Protein AF-A0A7S0F7R9-F1 (afdb_monomer)

Foldseek 3Di:
DDALVRLVVQLVVLVVLLVVLVVLLVVLVVCVVPVPPCPPNLVVLLVSLVVLLVVLLVVLVVVVVVCVVVVNDDDPVSVVSVVVSVVSVVVSVVSVVCVVVVNDDSVVSNVVSVVSNVVSVVSSVVSVVVSVVNVVVVVPDDPPPDPPPD

Secondary structure (DSSP, 8-state):
---HHHHHHHHHHHHHHHHHHHHHHHHHHHHGGGTTT-TTHHHHHHHHHHHHHHHHHHHHHHHHHHHHHHTPPPPHHHHHHHHHHHHHHHHHHHHHHHHHTT---SHHHHHHHHHHHHHHHHHHHHHHHHHHHHHHHHHTS-S-------

Radius of gyration: 19.96 Å; Cα contacts (8 Å, |Δi|>4): 71; chains: 1; bounding box: 64×25×55 Å

Sequence (150 aa):
MGSPQSYKIWTAINLAVVLYSLVLYIDVVNAEDDRSQRKGALIEYLVYNLTTSLVFLAETSIEIYDLVSTKTPLENDNYVEGALALFFAYDAFELVLNWKNQKLDLDDTEMDALIGLFSYIFMTYESIKSYKKAVAAYEAVPDSAPTVDV

Solvent-accessible surface area (backbone atoms only — not comparable to full-atom values): 8346 Å² total; per-residue (Å²): 128,77,53,73,66,52,37,52,51,51,30,52,50,30,48,53,47,30,54,49,32,50,52,48,41,55,46,54,67,59,39,70,84,46,78,87,76,55,84,56,55,63,56,54,50,52,54,47,46,43,50,49,26,52,52,46,36,50,53,48,50,52,51,53,48,48,33,60,74,69,69,47,83,84,53,74,65,57,55,52,50,52,51,51,28,53,48,35,47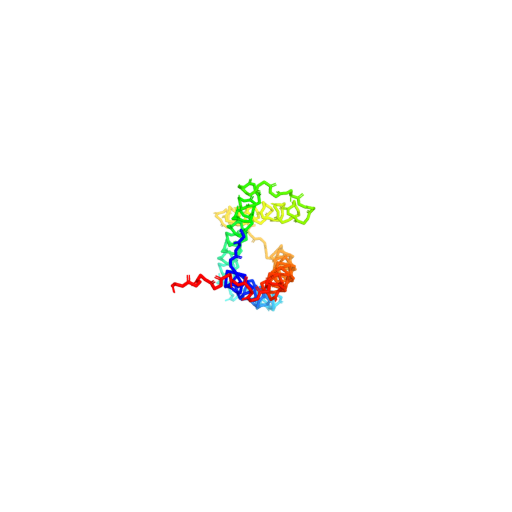,49,49,38,50,50,52,53,52,30,52,77,68,73,64,72,64,67,81,64,50,56,59,52,34,50,52,53,30,54,51,30,50,50,51,29,51,52,32,51,53,51,39,53,53,50,50,54,58,60,71,67,56,73,88,75,67,81,79,77,84,127

Mean predicted aligned error: 8.88 Å

Nearest PDB structures (foldseek):
  2b5u-assembly2_C  TM=4.743E-01  e=9.793E-01  Escherichia coli
  1jch-assemb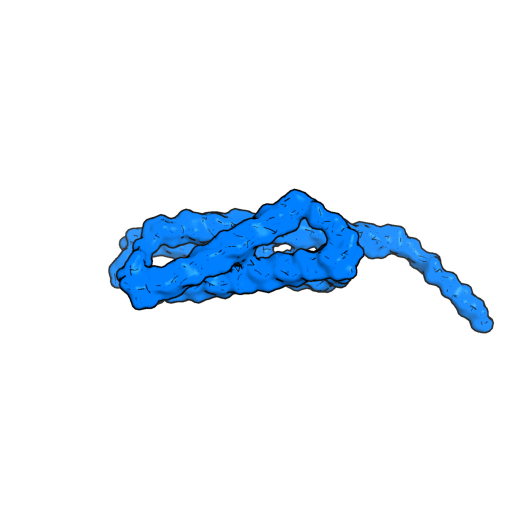ly1_A  TM=4.965E-01  e=1.608E+00  Escherichia coli str. K-12 substr. W3110
  6ewy-assembly1_A  TM=2.780E-01  e=1.795E+00  Mycobacterium tuberculosis H37Rv
  4ovv-assembly1_B  TM=3.229E-01  e=4.841E+00  Homo sapiens
  6nct-assembly1_B  TM=2.948E-01  e=4.581E+00  Homo sapiens

Organism: NCBI:txid697910

Structure (mmCIF, N/CA/C/O backbone):
data_AF-A0A7S0F7R9-F1
#
_entry.id   AF-A0A7S0F7R9-F1
#
loop_
_atom_site.group_PDB
_atom_site.id
_atom_site.type_symbol
_atom_site.label_atom_id
_atom_site.label_alt_id
_atom_site.label_comp_id
_atom_site.label_asym_id
_atom_site.label_entity_id
_atom_site.label_seq_id
_atom_site.pdbx_PDB_ins_code
_atom_site.Cartn_x
_atom_site.Cartn_y
_atom_site.Cartn_z
_atom_site.occupancy
_atom_site.B_iso_or_equiv
_atom_site.auth_seq_id
_atom_site.auth_comp_id
_atom_site.auth_asym_id
_atom_site.auth_atom_id
_atom_site.pdbx_PDB_model_num
ATOM 1 N N . MET A 1 1 ? 12.138 3.377 -15.274 1.00 51.69 1 MET A N 1
ATOM 2 C CA . MET A 1 1 ? 12.774 2.119 -14.800 1.00 51.69 1 MET A CA 1
ATOM 3 C C . MET A 1 1 ? 13.544 2.434 -13.534 1.00 51.69 1 MET A C 1
ATOM 5 O O . MET A 1 1 ? 14.614 3.035 -13.607 1.00 51.69 1 MET A O 1
ATOM 9 N N . GLY A 1 2 ? 12.978 2.071 -12.382 1.00 59.16 2 GLY A N 1
ATOM 10 C CA . GLY A 1 2 ? 13.665 2.201 -11.102 1.00 59.16 2 GLY A CA 1
ATOM 11 C C . GLY A 1 2 ? 14.968 1.404 -11.104 1.00 59.16 2 GLY A C 1
ATOM 12 O O . GLY A 1 2 ? 15.065 0.337 -11.710 1.00 59.16 2 GLY A O 1
ATOM 13 N N . SER A 1 3 ? 15.993 1.931 -10.442 1.00 69.06 3 SER A N 1
ATOM 14 C CA . SER A 1 3 ? 17.219 1.169 -10.211 1.00 69.06 3 SER A CA 1
ATOM 15 C C . SER A 1 3 ? 16.915 -0.063 -9.338 1.00 69.06 3 SER A C 1
ATOM 17 O O . SER A 1 3 ? 15.960 -0.028 -8.556 1.00 69.06 3 SER A O 1
ATOM 19 N N . PRO A 1 4 ? 17.738 -1.128 -9.363 1.00 71.88 4 PRO A N 1
ATOM 20 C CA . PRO A 1 4 ? 17.627 -2.234 -8.405 1.00 71.88 4 PRO A CA 1
ATOM 21 C C . PRO A 1 4 ? 17.553 -1.765 -6.942 1.00 71.88 4 PRO A C 1
ATOM 23 O O . PRO A 1 4 ? 16.915 -2.406 -6.110 1.00 71.88 4 PRO A O 1
ATOM 26 N N . GLN A 1 5 ? 18.170 -0.620 -6.634 1.00 75.62 5 GLN A N 1
ATOM 27 C CA . GLN A 1 5 ? 18.107 0.015 -5.322 1.00 75.62 5 GLN A CA 1
ATOM 28 C C . GLN A 1 5 ? 16.705 0.548 -4.991 1.00 75.62 5 GLN A C 1
ATOM 30 O O . GLN A 1 5 ? 16.244 0.383 -3.865 1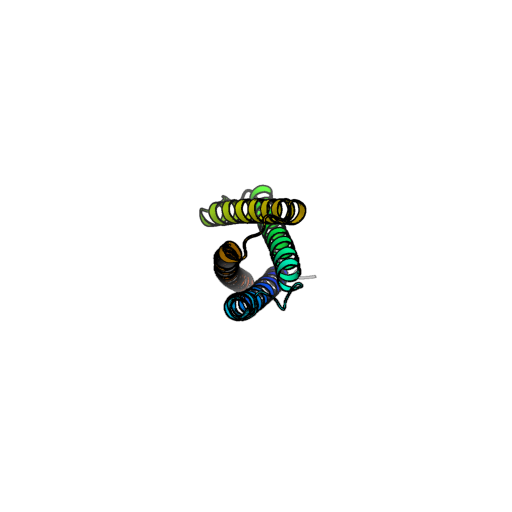.00 75.62 5 GLN A O 1
ATOM 35 N N . SER A 1 6 ? 16.007 1.137 -5.964 1.00 78.12 6 SER A N 1
ATOM 36 C CA . SER A 1 6 ? 14.640 1.643 -5.804 1.00 78.12 6 SER A CA 1
ATOM 37 C C . SER A 1 6 ? 13.664 0.513 -5.453 1.00 78.12 6 SER A C 1
ATOM 39 O O . SER A 1 6 ? 12.895 0.648 -4.508 1.00 78.12 6 SER A O 1
ATOM 41 N N . TYR A 1 7 ? 13.756 -0.638 -6.128 1.00 78.81 7 TYR A N 1
ATOM 42 C CA . TYR A 1 7 ? 12.892 -1.793 -5.840 1.00 78.81 7 TYR A CA 1
ATOM 43 C C . TYR A 1 7 ? 13.142 -2.409 -4.456 1.00 78.81 7 TYR A C 1
ATOM 45 O O . TYR A 1 7 ? 12.200 -2.857 -3.805 1.00 78.81 7 TYR A O 1
ATOM 53 N N . LYS A 1 8 ? 14.393 -2.415 -3.970 1.00 79.62 8 LYS A N 1
ATOM 54 C CA . LYS A 1 8 ? 14.709 -2.871 -2.602 1.00 79.62 8 LYS A CA 1
ATOM 55 C C . LYS A 1 8 ? 14.047 -1.995 -1.545 1.00 79.62 8 LYS A C 1
ATOM 57 O O . LYS A 1 8 ? 13.539 -2.523 -0.561 1.00 79.62 8 LYS A O 1
ATOM 62 N N . ILE A 1 9 ? 14.066 -0.678 -1.752 1.00 86.25 9 ILE A N 1
ATOM 63 C CA . ILE A 1 9 ? 13.437 0.281 -0.839 1.00 86.25 9 ILE A CA 1
ATOM 64 C C . ILE A 1 9 ? 11.927 0.037 -0.799 1.00 86.25 9 ILE A C 1
ATOM 66 O O . ILE A 1 9 ? 11.391 -0.155 0.286 1.00 86.25 9 ILE A O 1
ATOM 70 N N . TRP A 1 10 ? 11.265 -0.056 -1.956 1.00 81.62 10 TRP A N 1
ATOM 71 C CA . TRP A 1 10 ? 9.824 -0.329 -2.019 1.00 81.62 10 TRP A CA 1
ATOM 72 C C . TRP A 1 10 ? 9.446 -1.692 -1.438 1.00 81.62 10 TRP A C 1
ATOM 74 O O . TRP A 1 10 ? 8.516 -1.781 -0.647 1.00 81.62 10 TRP A O 1
ATOM 84 N N . THR A 1 11 ? 10.240 -2.735 -1.692 1.00 83.44 11 THR A N 1
ATOM 85 C CA . THR A 1 11 ? 10.042 -4.049 -1.054 1.00 83.44 11 THR A CA 1
ATOM 86 C C . THR A 1 11 ? 10.118 -3.954 0.473 1.00 83.44 11 THR A C 1
ATOM 88 O O . THR A 1 11 ? 9.310 -4.561 1.171 1.00 83.44 11 THR A O 1
ATOM 91 N N . ALA A 1 12 ? 11.080 -3.194 1.008 1.00 87.06 12 ALA A N 1
ATOM 92 C CA . ALA A 1 12 ? 11.222 -3.006 2.449 1.00 87.06 12 ALA A CA 1
ATOM 93 C C . ALA A 1 12 ? 10.060 -2.197 3.046 1.00 87.06 12 ALA A C 1
ATOM 95 O O . ALA A 1 12 ? 9.580 -2.544 4.123 1.00 87.06 12 ALA A O 1
ATOM 96 N N . ILE A 1 13 ? 9.592 -1.159 2.342 1.00 86.75 13 ILE A N 1
ATOM 97 C CA . ILE A 1 13 ? 8.413 -0.373 2.729 1.00 86.75 13 ILE A CA 1
ATOM 98 C C . ILE A 1 13 ? 7.178 -1.277 2.758 1.00 86.75 13 ILE A C 1
ATOM 100 O O . ILE A 1 13 ? 6.529 -1.369 3.794 1.00 86.75 13 ILE A O 1
ATOM 104 N N . ASN A 1 14 ? 6.906 -2.009 1.677 1.00 83.00 14 ASN A N 1
ATOM 105 C CA . ASN A 1 14 ? 5.741 -2.887 1.570 1.00 83.00 14 ASN A CA 1
ATOM 106 C C . ASN A 1 14 ? 5.754 -3.982 2.643 1.00 83.00 14 ASN A C 1
ATOM 108 O O . ASN A 1 14 ? 4.741 -4.199 3.304 1.00 83.00 14 ASN A O 1
ATOM 112 N N . LEU A 1 15 ? 6.916 -4.581 2.930 1.00 86.50 15 LEU A N 1
ATOM 113 C CA . LEU A 1 15 ? 7.057 -5.545 4.023 1.00 86.50 15 LEU A CA 1
ATOM 114 C C . LEU A 1 15 ? 6.793 -4.916 5.401 1.00 86.50 15 LEU A C 1
ATOM 116 O O . LEU A 1 15 ? 6.129 -5.529 6.236 1.00 86.50 15 LEU A O 1
ATOM 120 N N . ALA A 1 16 ? 7.305 -3.708 5.650 1.00 87.25 16 ALA A N 1
ATOM 121 C CA . ALA A 1 16 ? 7.048 -2.993 6.896 1.00 87.25 16 ALA A CA 1
ATOM 122 C C . ALA A 1 16 ? 5.554 -2.692 7.065 1.00 87.25 16 ALA A C 1
ATOM 124 O O . ALA A 1 16 ? 5.022 -2.866 8.162 1.00 87.25 16 ALA A O 1
ATOM 125 N N . VAL A 1 17 ? 4.869 -2.312 5.980 1.00 84.62 17 VAL A N 1
ATOM 126 C CA . VAL A 1 17 ? 3.425 -2.095 6.021 1.00 84.62 17 VAL A CA 1
ATOM 127 C C . VAL A 1 17 ? 2.683 -3.405 6.273 1.00 84.62 17 VAL A C 1
ATOM 129 O O . VAL A 1 17 ? 1.892 -3.420 7.201 1.00 84.62 17 VAL A O 1
ATOM 132 N N . VAL A 1 18 ? 2.990 -4.515 5.581 1.00 84.75 18 VAL A N 1
ATOM 133 C CA . VAL A 1 18 ? 2.389 -5.843 5.864 1.00 84.75 18 VAL A CA 1
ATOM 134 C C . VAL A 1 18 ? 2.498 -6.208 7.345 1.00 84.75 18 VAL A C 1
ATOM 136 O O . VAL A 1 18 ? 1.515 -6.627 7.955 1.00 84.75 18 VAL A O 1
ATOM 139 N N . LEU A 1 19 ? 3.691 -6.062 7.930 1.00 87.81 19 LEU A N 1
ATOM 140 C CA . LEU A 1 19 ? 3.916 -6.383 9.340 1.00 87.81 19 LEU A CA 1
ATOM 141 C C . LEU A 1 19 ? 3.063 -5.504 10.256 1.00 87.81 19 LEU A C 1
ATOM 143 O O . LEU A 1 19 ? 2.500 -6.002 11.228 1.00 87.81 19 LEU A O 1
ATOM 147 N N . TYR A 1 20 ? 2.942 -4.218 9.936 1.00 84.06 20 TYR A N 1
ATOM 148 C CA . TYR A 1 20 ? 2.116 -3.303 10.711 1.00 84.06 20 TYR A CA 1
ATOM 149 C C . TYR A 1 20 ? 0.612 -3.579 10.532 1.00 84.06 20 TYR A C 1
ATOM 151 O O . TYR A 1 20 ? -0.112 -3.600 11.526 1.00 84.06 20 TYR A O 1
ATOM 159 N N . SER A 1 21 ? 0.160 -3.917 9.318 1.00 82.12 21 SER A N 1
ATOM 160 C CA . SER A 1 21 ? -1.203 -4.390 9.031 1.00 82.12 21 SER A CA 1
ATOM 161 C C . SER A 1 21 ? -1.558 -5.616 9.867 1.00 82.12 21 SER A C 1
ATOM 163 O O . SER A 1 21 ? -2.644 -5.693 10.428 1.00 82.12 21 SER A O 1
ATOM 165 N N . LEU A 1 22 ? -0.632 -6.574 9.981 1.00 83.25 22 LEU A N 1
ATOM 166 C CA . LEU A 1 22 ? -0.833 -7.783 10.775 1.00 83.25 22 LEU A CA 1
ATOM 167 C C . LEU A 1 22 ? -0.949 -7.468 12.270 1.00 83.25 22 LEU A C 1
ATOM 169 O O . LEU A 1 22 ? -1.811 -8.031 12.940 1.00 83.25 22 LEU A O 1
ATOM 173 N N . VAL A 1 23 ? -0.100 -6.574 12.791 1.00 84.69 23 VAL A N 1
ATOM 174 C CA . VAL A 1 23 ? -0.184 -6.123 14.189 1.00 84.69 23 VAL A CA 1
ATOM 175 C C . VAL A 1 23 ? -1.539 -5.481 14.461 1.00 84.69 23 VAL A C 1
ATOM 177 O O . VAL A 1 23 ? -2.169 -5.837 15.449 1.00 84.69 23 VAL A O 1
ATOM 180 N N . LEU A 1 24 ? -2.009 -4.596 13.581 1.00 78.31 24 LEU A N 1
ATOM 181 C CA . LEU A 1 24 ? -3.308 -3.942 13.740 1.00 78.31 24 LEU A CA 1
ATOM 182 C C . LEU A 1 24 ? -4.475 -4.907 13.602 1.00 78.31 24 LEU A C 1
ATOM 184 O O . LEU A 1 24 ? -5.392 -4.835 14.402 1.00 78.31 24 LEU A O 1
ATOM 188 N N . TYR A 1 25 ? -4.433 -5.841 12.655 1.00 80.25 25 TYR A N 1
ATOM 189 C CA . TYR A 1 25 ? -5.459 -6.876 12.546 1.00 80.25 25 TYR A CA 1
ATOM 190 C C . TYR A 1 25 ? -5.561 -7.700 13.838 1.00 80.25 25 TYR A C 1
ATOM 192 O O . TYR A 1 25 ? -6.648 -7.877 14.379 1.00 80.25 25 TYR A O 1
ATOM 200 N N . ILE A 1 26 ? -4.421 -8.151 14.379 1.00 81.50 26 ILE A N 1
ATOM 201 C CA . ILE A 1 26 ? -4.374 -8.847 15.674 1.00 81.50 26 ILE A CA 1
ATOM 202 C C . ILE A 1 26 ? -4.912 -7.942 16.787 1.00 81.50 26 ILE A C 1
ATOM 204 O O . ILE A 1 26 ? -5.617 -8.421 17.671 1.00 81.50 26 ILE A O 1
ATOM 208 N N . ASP A 1 27 ? -4.572 -6.654 16.771 1.00 76.38 27 ASP A N 1
ATOM 209 C CA . ASP A 1 27 ? -5.019 -5.699 17.781 1.00 76.38 27 ASP A CA 1
ATOM 210 C C . ASP A 1 27 ? -6.535 -5.478 17.73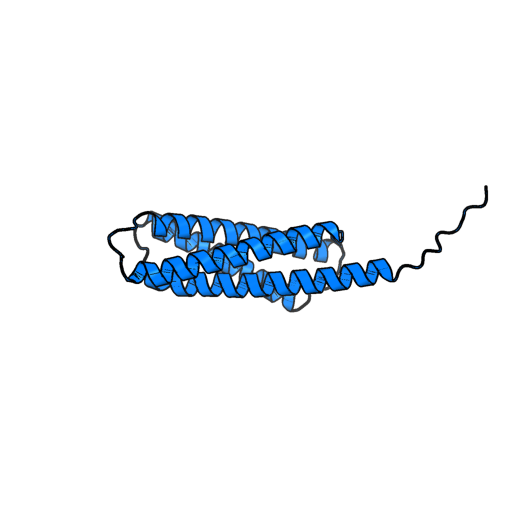9 1.00 76.38 27 ASP A C 1
ATOM 212 O O . ASP A 1 27 ? -7.169 -5.543 18.785 1.00 76.38 27 ASP A O 1
ATOM 216 N N . VAL A 1 28 ? -7.124 -5.299 16.552 1.00 73.00 28 VAL A N 1
ATOM 217 C CA . VAL A 1 28 ? -8.571 -5.113 16.354 1.00 73.00 28 VAL A CA 1
ATOM 218 C C . VAL A 1 28 ? -9.337 -6.368 16.777 1.00 73.00 28 VAL A C 1
ATOM 220 O O . VAL A 1 28 ? -10.237 -6.259 17.605 1.00 73.00 28 VAL A O 1
ATOM 223 N N . VAL A 1 29 ? -8.915 -7.555 16.324 1.00 73.94 29 VAL A N 1
ATOM 224 C CA . VAL A 1 29 ? -9.549 -8.835 16.699 1.00 73.94 29 VAL A CA 1
ATOM 225 C C . VAL A 1 29 ? -9.497 -9.068 18.213 1.00 73.94 29 VAL A C 1
ATOM 227 O O . VAL A 1 29 ? -10.447 -9.565 18.806 1.00 73.94 29 VAL A O 1
ATOM 230 N N . ASN A 1 30 ? -8.398 -8.697 18.879 1.00 73.31 30 ASN A N 1
ATOM 231 C CA . ASN A 1 30 ? -8.303 -8.814 20.339 1.00 73.31 30 ASN A CA 1
ATOM 232 C C . ASN A 1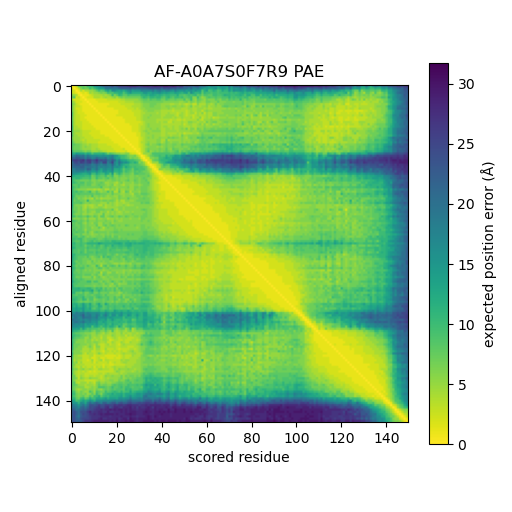 30 ? -8.993 -7.657 21.087 1.00 73.31 30 ASN A C 1
ATOM 234 O O . ASN A 1 30 ? -9.265 -7.781 22.281 1.00 73.31 30 ASN A O 1
ATOM 238 N N . ALA A 1 31 ? -9.259 -6.524 20.430 1.00 64.38 31 ALA A N 1
ATOM 239 C CA . ALA A 1 31 ? -9.936 -5.374 21.026 1.00 64.38 31 ALA A CA 1
ATOM 240 C C . ALA A 1 31 ? -11.453 -5.581 21.167 1.00 64.38 31 ALA A C 1
ATOM 242 O O . ALA A 1 31 ? -12.077 -4.870 21.962 1.00 64.38 31 ALA A O 1
ATOM 243 N N . GLU A 1 32 ? -12.040 -6.564 20.471 1.00 58.88 32 GLU A N 1
ATOM 244 C CA . GLU A 1 32 ? -13.440 -6.961 20.661 1.00 58.88 32 GLU A CA 1
ATOM 245 C C . GLU A 1 32 ? -13.778 -7.302 22.121 1.00 58.88 32 GLU A C 1
ATOM 247 O O . GLU A 1 32 ? -14.889 -7.004 22.567 1.00 58.88 32 GLU A O 1
ATOM 252 N N . ASP A 1 33 ? -12.825 -7.843 22.886 1.00 58.00 33 ASP A N 1
ATOM 253 C CA . ASP A 1 33 ? -13.029 -8.232 24.288 1.00 58.00 33 ASP A CA 1
ATOM 254 C C . ASP A 1 33 ? -13.008 -7.039 25.268 1.00 58.00 33 ASP A C 1
ATOM 256 O O . ASP A 1 33 ? -13.486 -7.161 26.397 1.00 58.00 33 ASP A O 1
ATOM 260 N N . ASP A 1 34 ? -12.502 -5.863 24.865 1.00 55.84 34 ASP A N 1
ATOM 261 C CA . ASP A 1 34 ? -12.255 -4.737 25.784 1.00 55.84 34 ASP A CA 1
ATOM 262 C C . ASP A 1 34 ? -12.687 -3.364 25.221 1.00 55.84 34 ASP A C 1
ATOM 264 O O . ASP A 1 34 ? -12.070 -2.317 25.463 1.00 55.84 34 ASP A O 1
ATOM 268 N N . ARG A 1 35 ? -13.819 -3.359 24.494 1.00 53.88 35 ARG A N 1
ATOM 269 C CA . ARG A 1 35 ? -14.413 -2.211 23.765 1.00 53.88 35 ARG A CA 1
ATOM 270 C C . ARG A 1 35 ? -14.591 -0.919 24.590 1.00 53.88 35 ARG A C 1
ATOM 272 O O . ARG A 1 35 ? -14.757 0.155 24.017 1.00 53.88 35 ARG A O 1
ATOM 279 N N . SER A 1 36 ? -14.537 -0.969 25.927 1.00 55.25 36 SER A N 1
ATOM 280 C CA . SER A 1 36 ? -14.669 0.220 26.794 1.00 55.25 36 SER A CA 1
ATOM 281 C C . SER A 1 36 ? -13.336 0.857 27.220 1.00 55.25 36 SER A C 1
ATOM 283 O O . SER A 1 36 ? -13.325 2.007 27.673 1.00 55.25 36 SER A O 1
ATOM 285 N N . GLN A 1 37 ? -12.210 0.151 27.060 1.00 57.22 37 GLN A N 1
ATOM 286 C CA . GLN A 1 37 ? -10.935 0.527 27.681 1.00 57.22 37 GLN A CA 1
ATOM 287 C C . GLN A 1 37 ? -9.927 1.178 26.722 1.00 57.22 37 GLN A C 1
ATOM 289 O O . GLN A 1 37 ? -9.037 1.902 27.174 1.00 57.22 37 GLN A O 1
ATOM 294 N N . ARG A 1 38 ? -10.076 1.020 25.398 1.00 63.38 38 ARG A N 1
ATOM 295 C CA . ARG A 1 38 ? -9.098 1.515 24.408 1.00 63.38 38 ARG A CA 1
ATOM 296 C C . ARG A 1 38 ? -9.638 2.595 23.475 1.00 63.38 38 ARG A C 1
ATOM 298 O O . ARG A 1 38 ? -9.757 2.425 22.268 1.00 63.38 38 ARG A O 1
ATOM 305 N N . LYS A 1 39 ? -9.834 3.793 24.028 1.00 61.38 39 LYS A N 1
ATOM 306 C CA . LYS A 1 39 ? -10.178 5.003 23.250 1.00 61.38 39 LYS A CA 1
ATOM 307 C C . LYS A 1 39 ? -9.136 5.383 22.179 1.00 61.38 39 LYS A C 1
ATOM 309 O O . LYS A 1 39 ? -9.455 6.166 21.292 1.00 61.38 39 LYS A O 1
ATOM 314 N N . GLY A 1 40 ? -7.906 4.866 22.275 1.00 69.62 40 GLY A N 1
ATOM 315 C CA . GLY A 1 40 ? -6.822 5.124 21.319 1.00 69.62 40 GLY A CA 1
ATOM 316 C C . GLY A 1 40 ? -6.864 4.267 20.049 1.00 69.62 40 GLY A C 1
ATOM 317 O O . GLY A 1 40 ? -6.417 4.744 19.012 1.00 69.62 40 GLY A O 1
ATOM 318 N N . ALA A 1 41 ? -7.462 3.070 20.099 1.00 71.00 41 ALA A N 1
ATOM 319 C CA . ALA A 1 41 ? -7.433 2.107 18.991 1.00 71.00 41 ALA A CA 1
ATOM 320 C C . ALA A 1 41 ? -8.047 2.676 17.702 1.00 71.00 41 ALA A C 1
ATOM 322 O O . ALA A 1 41 ? -7.497 2.513 16.619 1.00 71.00 41 ALA A O 1
ATOM 323 N N . LEU A 1 42 ? -9.132 3.448 17.828 1.00 71.12 42 LEU A N 1
ATOM 324 C CA . LEU A 1 42 ? -9.772 4.109 16.689 1.00 71.12 42 LEU A CA 1
ATOM 325 C C . LEU A 1 42 ? -8.852 5.132 16.007 1.00 71.12 42 LEU A C 1
ATOM 327 O O . LEU A 1 42 ? -8.824 5.230 14.786 1.00 71.12 42 LEU A O 1
ATOM 331 N N . ILE A 1 43 ? -8.105 5.911 16.796 1.00 75.06 43 ILE A N 1
ATOM 332 C CA . ILE A 1 43 ? -7.181 6.925 16.270 1.00 75.06 43 ILE A CA 1
ATOM 333 C C . ILE A 1 43 ? -5.979 6.242 15.617 1.00 75.06 43 ILE A C 1
ATOM 335 O O . ILE A 1 43 ? -5.552 6.669 14.549 1.00 75.06 43 ILE A O 1
ATOM 339 N N . GLU A 1 44 ? -5.449 5.187 16.235 1.00 75.19 44 GLU A N 1
ATOM 340 C CA . GLU A 1 44 ? -4.356 4.389 15.674 1.00 75.19 44 GLU A CA 1
ATOM 341 C C . GLU A 1 44 ? -4.760 3.768 14.336 1.00 75.19 44 GLU A C 1
ATOM 343 O O . GLU A 1 44 ? -4.026 3.896 13.356 1.00 75.19 44 GLU A O 1
ATOM 348 N N . TYR A 1 45 ? -5.969 3.211 14.265 1.00 75.44 45 TYR A N 1
ATOM 349 C CA . TYR A 1 45 ? -6.545 2.689 13.035 1.00 75.44 45 TYR A CA 1
ATOM 350 C C . TYR A 1 45 ? -6.738 3.773 11.962 1.00 75.44 45 TYR A C 1
ATOM 352 O O . TYR A 1 45 ? -6.294 3.594 10.831 1.00 75.44 45 TYR A O 1
ATOM 360 N N . LEU A 1 46 ? -7.309 4.934 12.310 1.00 76.25 46 LEU A N 1
ATOM 361 C CA . LEU A 1 46 ? -7.454 6.076 11.392 1.00 76.25 46 LEU A CA 1
ATOM 362 C C . LEU A 1 46 ? -6.106 6.539 10.827 1.00 76.25 46 LEU A C 1
ATOM 364 O O . LEU A 1 46 ? -5.978 6.774 9.626 1.00 76.25 46 LEU A O 1
ATOM 368 N N . VAL A 1 47 ? -5.102 6.688 11.695 1.00 81.75 47 VAL A N 1
ATOM 369 C CA . VAL A 1 47 ? -3.753 7.114 11.300 1.00 81.75 47 VAL A CA 1
ATOM 370 C C . VAL A 1 47 ? -3.115 6.074 10.392 1.00 81.75 47 VAL A C 1
ATOM 372 O O . VAL A 1 47 ? -2.527 6.446 9.375 1.00 81.75 47 VAL A O 1
ATOM 375 N N . TYR A 1 48 ? -3.242 4.793 10.731 1.00 81.25 48 TYR A N 1
ATOM 376 C CA . TYR A 1 48 ? -2.772 3.709 9.888 1.00 81.25 48 TYR A CA 1
ATOM 377 C C . TYR A 1 48 ? -3.417 3.761 8.507 1.00 81.25 48 TYR A C 1
ATOM 379 O O . TYR A 1 48 ? -2.685 3.909 7.533 1.00 81.25 48 TYR A O 1
ATOM 387 N N . ASN A 1 49 ? -4.750 3.728 8.427 1.00 79.75 49 ASN A N 1
ATOM 388 C CA . ASN A 1 49 ? -5.465 3.619 7.158 1.00 79.75 49 ASN A CA 1
ATOM 389 C C . ASN A 1 49 ? -5.203 4.822 6.247 1.00 79.75 49 ASN A C 1
ATOM 391 O O . ASN A 1 49 ? -4.989 4.676 5.045 1.00 79.75 49 ASN A O 1
ATOM 395 N N . LEU A 1 50 ? -5.129 6.026 6.822 1.00 81.25 50 LEU A N 1
ATOM 396 C CA . LEU A 1 50 ? -4.752 7.221 6.074 1.00 81.25 50 LEU A CA 1
ATOM 397 C C . LEU A 1 50 ? -3.310 7.133 5.557 1.00 81.25 50 LEU A C 1
ATOM 399 O O . LEU A 1 50 ? -3.044 7.447 4.398 1.00 81.25 50 LEU A O 1
ATOM 403 N N . THR A 1 51 ? -2.372 6.717 6.409 1.00 82.25 51 THR A N 1
ATOM 404 C CA . THR A 1 51 ? -0.950 6.646 6.048 1.00 82.25 51 THR A CA 1
ATOM 405 C C . THR A 1 51 ? -0.706 5.600 4.968 1.00 82.25 51 THR A C 1
ATOM 407 O O . THR A 1 51 ? -0.025 5.890 3.986 1.00 82.25 51 THR A O 1
ATOM 410 N N . THR A 1 52 ? -1.271 4.404 5.115 1.00 81.44 52 THR A N 1
ATOM 411 C CA . THR A 1 52 ? -1.136 3.328 4.132 1.00 81.44 52 THR A CA 1
ATOM 412 C C . THR A 1 52 ? -1.767 3.712 2.805 1.00 81.44 52 THR A C 1
ATOM 414 O O . THR A 1 52 ? -1.104 3.626 1.775 1.00 81.44 52 THR A O 1
ATOM 417 N N . SER A 1 53 ? -2.980 4.263 2.818 1.00 82.88 53 SER A N 1
ATOM 418 C CA . SER A 1 53 ? -3.650 4.735 1.601 1.00 82.88 53 SER A CA 1
ATOM 419 C C . SER A 1 53 ? -2.828 5.789 0.858 1.00 82.88 53 SER A C 1
ATOM 421 O O . SER A 1 53 ? -2.705 5.730 -0.364 1.00 82.88 53 SER A O 1
ATOM 423 N N . LEU A 1 54 ? -2.202 6.730 1.577 1.00 83.38 54 LEU A N 1
ATOM 424 C CA . LEU A 1 54 ? -1.315 7.729 0.973 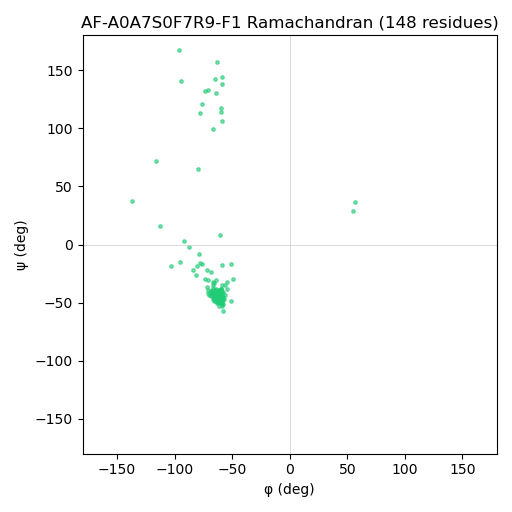1.00 83.38 54 LEU A CA 1
ATOM 425 C C . LEU A 1 54 ? -0.046 7.108 0.381 1.00 83.38 54 LEU A C 1
ATOM 427 O O . LEU A 1 54 ? 0.358 7.497 -0.716 1.00 83.38 54 LEU A O 1
ATOM 431 N N . VAL A 1 55 ? 0.580 6.158 1.083 1.00 85.06 55 VAL A N 1
ATOM 432 C CA . VAL A 1 55 ? 1.758 5.433 0.579 1.00 85.06 55 VAL A CA 1
ATOM 433 C C . VAL A 1 55 ? 1.398 4.658 -0.687 1.00 85.06 55 VAL A C 1
ATOM 435 O O . VAL A 1 55 ? 2.086 4.798 -1.695 1.00 85.06 55 VAL A O 1
ATOM 438 N N . PHE A 1 56 ? 0.292 3.914 -0.659 1.00 84.44 56 PHE A N 1
ATOM 439 C CA . PHE A 1 56 ? -0.186 3.112 -1.781 1.00 84.44 56 PHE A CA 1
ATOM 440 C C . PHE A 1 56 ? -0.522 3.984 -2.997 1.00 84.44 56 PHE A C 1
ATOM 442 O O . PHE A 1 56 ? -0.101 3.697 -4.119 1.00 84.44 56 PHE A O 1
ATOM 449 N N . LEU A 1 57 ? -1.238 5.093 -2.780 1.00 83.00 57 LEU A N 1
ATOM 450 C CA . LEU A 1 57 ? -1.580 6.044 -3.836 1.00 83.00 57 LEU A CA 1
ATOM 451 C C . LEU A 1 57 ? -0.326 6.669 -4.455 1.00 83.00 57 LEU A C 1
ATOM 453 O O . LEU A 1 57 ? -0.259 6.816 -5.675 1.00 83.00 57 LEU A O 1
ATOM 457 N N . ALA A 1 58 ? 0.665 7.032 -3.636 1.00 86.00 58 ALA A N 1
ATOM 458 C CA . ALA A 1 58 ? 1.919 7.600 -4.115 1.00 86.00 58 ALA A CA 1
ATOM 459 C C . ALA A 1 58 ? 2.724 6.590 -4.944 1.00 86.00 58 ALA A C 1
ATOM 461 O O . ALA A 1 58 ? 3.169 6.938 -6.036 1.00 86.00 58 ALA A O 1
ATOM 462 N N . GLU A 1 59 ? 2.875 5.354 -4.461 1.00 82.38 59 GLU A N 1
ATOM 463 C CA . GLU A 1 59 ? 3.576 4.275 -5.169 1.00 82.38 59 GLU A CA 1
ATOM 464 C C . GLU A 1 59 ? 2.924 3.997 -6.528 1.00 82.38 59 GLU A C 1
ATOM 466 O O . GLU A 1 59 ? 3.577 4.130 -7.565 1.00 82.38 59 GLU A O 1
ATOM 471 N N . THR A 1 60 ? 1.609 3.763 -6.533 1.00 84.62 60 THR A N 1
ATOM 472 C CA . THR A 1 60 ? 0.835 3.493 -7.755 1.00 84.62 60 THR A CA 1
ATOM 473 C C . THR A 1 60 ? 0.902 4.667 -8.739 1.00 84.62 60 THR A C 1
ATOM 475 O O . THR A 1 60 ? 1.058 4.481 -9.945 1.00 84.62 60 THR A O 1
ATOM 478 N N . SER A 1 61 ? 0.825 5.909 -8.243 1.00 85.75 61 SER A N 1
ATOM 479 C CA . SER A 1 61 ? 0.911 7.106 -9.094 1.00 85.75 61 SER A CA 1
ATOM 480 C C . SER A 1 61 ? 2.285 7.257 -9.744 1.00 85.75 61 SER A C 1
ATOM 482 O O . SER A 1 61 ? 2.369 7.639 -10.912 1.00 85.75 61 SER A O 1
ATOM 484 N N . ILE A 1 62 ? 3.359 6.968 -9.001 1.00 87.12 62 ILE A N 1
ATOM 485 C CA . ILE A 1 62 ? 4.731 6.999 -9.522 1.00 87.12 62 ILE A CA 1
ATOM 486 C C . ILE A 1 62 ? 4.905 5.923 -10.595 1.00 87.12 62 ILE A C 1
ATOM 488 O O . ILE A 1 62 ? 5.446 6.218 -11.659 1.00 87.12 62 ILE A O 1
ATOM 492 N N . GLU A 1 63 ? 4.414 4.707 -10.355 1.00 84.00 63 GLU A N 1
ATOM 493 C CA . GLU A 1 63 ? 4.503 3.612 -11.321 1.00 84.00 63 GLU A CA 1
ATOM 494 C C . GLU A 1 63 ? 3.748 3.918 -12.621 1.00 84.00 63 GLU A C 1
ATOM 496 O O . GLU A 1 63 ? 4.326 3.835 -13.708 1.00 84.00 63 GLU A O 1
ATOM 501 N N . ILE A 1 64 ? 2.490 4.360 -12.526 1.00 84.25 64 ILE A N 1
ATOM 502 C CA . ILE A 1 64 ? 1.694 4.745 -13.700 1.00 84.25 64 ILE A CA 1
ATOM 503 C C . ILE A 1 64 ? 2.382 5.883 -14.466 1.00 84.25 64 ILE A C 1
ATOM 505 O O . ILE A 1 64 ? 2.456 5.845 -15.697 1.00 84.25 64 ILE A O 1
ATOM 509 N N . TYR A 1 65 ? 2.913 6.888 -13.763 1.00 88.19 65 TYR A N 1
ATOM 510 C CA . TYR A 1 65 ? 3.651 7.983 -14.391 1.00 88.19 65 TYR A CA 1
ATOM 511 C C . TYR A 1 65 ? 4.894 7.485 -15.149 1.00 88.19 65 TYR A C 1
ATOM 513 O O . TYR A 1 65 ? 5.141 7.902 -16.286 1.00 88.19 65 TYR A O 1
ATOM 521 N N . ASP A 1 66 ? 5.660 6.566 -14.563 1.00 83.38 66 ASP A N 1
ATOM 522 C CA . ASP A 1 66 ? 6.832 5.954 -15.191 1.00 83.38 66 ASP A CA 1
ATOM 523 C C . ASP A 1 66 ? 6.453 5.157 -16.453 1.00 83.38 66 ASP A C 1
ATOM 525 O O . ASP A 1 66 ? 7.109 5.282 -17.494 1.00 83.38 66 ASP A O 1
ATOM 529 N N . LEU A 1 67 ? 5.368 4.380 -16.412 1.00 83.38 67 LEU A N 1
ATOM 530 C CA . LEU A 1 67 ? 4.884 3.611 -17.565 1.00 83.38 67 LEU A CA 1
ATOM 531 C C . LEU A 1 67 ? 4.422 4.531 -18.702 1.00 83.38 67 LEU A C 1
ATOM 533 O O . LEU A 1 67 ? 4.843 4.365 -19.851 1.00 83.38 67 LEU A O 1
ATOM 537 N N . VAL A 1 68 ? 3.637 5.562 -18.378 1.00 85.56 68 VAL A N 1
ATOM 538 C CA . VAL A 1 68 ? 3.155 6.553 -19.353 1.00 85.56 68 VAL A CA 1
ATOM 539 C C . VAL A 1 68 ? 4.318 7.336 -19.968 1.00 85.56 68 VAL A C 1
ATOM 541 O O . VAL A 1 68 ? 4.377 7.492 -21.190 1.00 85.56 68 VAL A O 1
ATOM 544 N N . SER A 1 69 ? 5.271 7.801 -19.155 1.00 87.38 69 SER A N 1
ATOM 545 C CA . SER A 1 69 ? 6.418 8.590 -19.631 1.00 87.38 69 SER A CA 1
ATOM 546 C C . SER A 1 69 ? 7.366 7.785 -20.5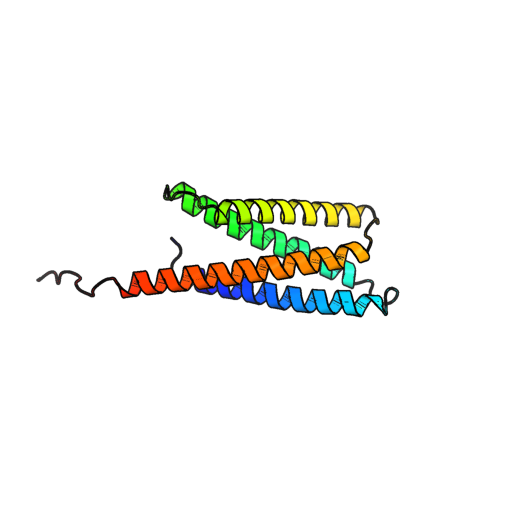24 1.00 87.38 69 SER A C 1
ATOM 548 O O . SER A 1 69 ? 7.924 8.325 -21.482 1.00 87.38 69 SER A O 1
ATOM 550 N N . THR A 1 70 ? 7.496 6.480 -20.274 1.00 85.69 70 THR A N 1
ATOM 551 C CA . THR A 1 70 ? 8.300 5.560 -21.092 1.00 85.69 70 THR A CA 1
ATOM 552 C C . THR A 1 70 ? 7.537 4.958 -22.274 1.00 85.69 70 THR A C 1
ATOM 554 O O . THR A 1 70 ? 8.136 4.240 -23.074 1.00 85.69 70 THR A O 1
ATOM 557 N N . LYS A 1 71 ? 6.242 5.274 -22.432 1.00 87.81 71 LYS A N 1
ATOM 558 C CA . LYS A 1 71 ? 5.332 4.660 -23.419 1.00 87.81 71 LYS A CA 1
ATOM 559 C C . LYS A 1 71 ? 5.276 3.132 -23.311 1.00 87.81 71 LYS A C 1
ATOM 561 O O . LYS A 1 71 ? 5.032 2.447 -24.306 1.00 87.81 71 LYS A O 1
ATOM 566 N N . THR A 1 72 ? 5.508 2.606 -22.113 1.00 82.81 72 THR A N 1
ATOM 567 C CA . THR A 1 72 ? 5.346 1.183 -21.828 1.00 82.81 72 THR A CA 1
ATOM 568 C C . THR A 1 72 ? 3.844 0.881 -21.764 1.00 82.81 72 THR A C 1
ATOM 570 O O . THR A 1 72 ? 3.111 1.649 -21.136 1.00 82.81 72 THR A O 1
ATOM 573 N N . PRO A 1 73 ? 3.345 -0.175 -22.433 1.00 86.31 73 PRO A N 1
ATOM 574 C CA . PRO A 1 73 ? 1.936 -0.548 -22.347 1.00 86.31 73 PRO A CA 1
ATOM 575 C C . PRO A 1 73 ? 1.535 -0.849 -20.901 1.00 86.31 73 PRO A C 1
ATOM 577 O O . PRO A 1 73 ? 2.284 -1.512 -20.189 1.00 86.31 73 PRO A O 1
ATOM 580 N N . LEU A 1 74 ? 0.353 -0.386 -20.491 1.00 85.69 74 LEU A N 1
ATOM 581 C CA . LEU A 1 74 ? -0.241 -0.784 -19.215 1.00 85.69 74 LEU A CA 1
ATOM 582 C C . LEU A 1 74 ? -0.701 -2.243 -19.307 1.00 85.69 74 LEU A C 1
ATOM 584 O O . LEU A 1 74 ? -1.361 -2.629 -20.276 1.00 85.69 74 LEU A O 1
ATOM 588 N N . GLU A 1 75 ? -0.366 -3.036 -18.297 1.00 88.25 75 GLU A N 1
ATOM 589 C CA . GLU A 1 75 ? -0.836 -4.411 -18.145 1.00 88.25 75 GLU A CA 1
ATOM 590 C C . GLU A 1 75 ? -2.064 -4.462 -17.220 1.00 88.25 75 GLU A C 1
ATOM 592 O O . GLU A 1 75 ? -2.394 -3.489 -16.540 1.00 88.25 75 GLU A O 1
ATOM 597 N N . ASN A 1 76 ? -2.763 -5.603 -17.190 1.00 86.19 76 ASN A N 1
ATOM 598 C CA . ASN A 1 76 ? -3.953 -5.794 -16.347 1.00 86.19 76 ASN A CA 1
ATOM 599 C C . ASN A 1 76 ? -3.676 -5.496 -14.866 1.00 86.19 76 ASN A C 1
ATOM 601 O O . ASN A 1 76 ? -4.516 -4.888 -14.203 1.00 86.19 76 ASN A O 1
ATOM 605 N N . ASP A 1 77 ? -2.493 -5.875 -14.384 1.00 81.25 77 ASP A N 1
ATOM 606 C CA . ASP A 1 77 ? -2.074 -5.691 -12.995 1.00 81.25 77 ASP A CA 1
ATOM 607 C C . ASP A 1 77 ? -2.054 -4.195 -12.621 1.00 81.25 77 ASP A C 1
ATOM 609 O O . ASP A 1 77 ? -2.584 -3.818 -11.578 1.00 81.25 77 ASP A O 1
ATOM 613 N N . ASN A 1 78 ? -1.619 -3.314 -13.533 1.00 85.12 78 ASN A N 1
ATOM 614 C CA . ASN A 1 78 ? -1.597 -1.866 -13.291 1.00 85.12 78 ASN A CA 1
ATOM 615 C C . ASN A 1 78 ? -3.005 -1.263 -13.145 1.00 85.12 78 ASN A C 1
ATOM 617 O O . ASN A 1 78 ? -3.205 -0.300 -12.404 1.00 85.12 78 ASN A O 1
ATOM 621 N N . TYR A 1 79 ? -4.002 -1.808 -13.851 1.00 83.88 79 TYR A N 1
ATOM 622 C CA . TYR A 1 79 ? -5.391 -1.363 -13.697 1.00 83.88 79 TYR A CA 1
ATOM 623 C C . TYR A 1 79 ? -5.983 -1.816 -12.360 1.00 83.88 79 TYR A C 1
ATOM 625 O O . TYR A 1 79 ? -6.749 -1.067 -11.752 1.00 83.88 79 TYR A O 1
ATOM 633 N N . VAL A 1 80 ? -5.626 -3.020 -11.901 1.00 85.06 80 VAL A N 1
ATOM 634 C CA . VAL A 1 80 ? -6.040 -3.540 -10.590 1.00 85.06 80 VAL A CA 1
ATOM 635 C C . VAL A 1 80 ? -5.428 -2.699 -9.472 1.00 85.06 80 VAL A C 1
ATOM 637 O O . VAL A 1 80 ? -6.157 -2.247 -8.593 1.00 85.06 80 VAL A O 1
ATOM 640 N N . GLU A 1 81 ? -4.129 -2.412 -9.539 1.00 80.44 81 GLU A N 1
ATOM 641 C CA . GLU A 1 81 ? -3.438 -1.543 -8.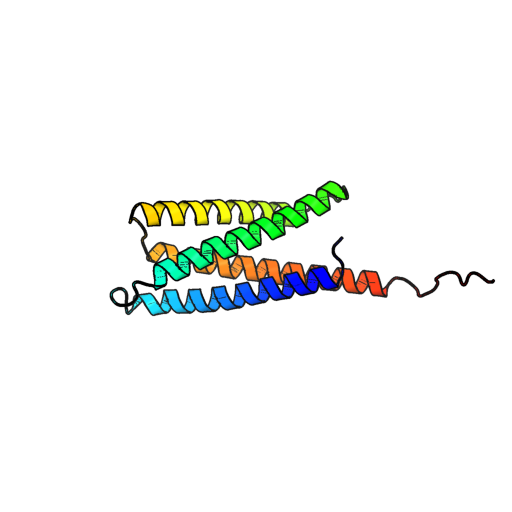578 1.00 80.44 81 GLU A CA 1
ATOM 642 C C . GLU A 1 81 ? -4.029 -0.130 -8.562 1.00 80.44 81 GLU A C 1
ATOM 644 O O . GLU A 1 81 ? -4.344 0.398 -7.497 1.00 80.44 81 GLU A O 1
ATOM 649 N N . GLY A 1 82 ? -4.290 0.457 -9.734 1.00 83.19 82 GLY A N 1
ATOM 650 C CA . GLY A 1 82 ? -4.962 1.753 -9.838 1.00 83.19 82 GLY A CA 1
ATOM 651 C C . GLY A 1 82 ? -6.355 1.766 -9.198 1.00 83.19 82 GLY A C 1
ATOM 652 O O . GLY A 1 82 ? -6.711 2.720 -8.504 1.00 83.19 82 GLY A O 1
ATOM 653 N N . ALA A 1 83 ? -7.142 0.705 -9.393 1.00 86.50 83 ALA A N 1
ATOM 654 C CA . ALA A 1 83 ? -8.461 0.574 -8.779 1.00 86.50 83 ALA A CA 1
ATOM 655 C C . ALA A 1 83 ? -8.373 0.424 -7.251 1.00 86.50 83 ALA A C 1
ATOM 657 O O . ALA A 1 83 ? -9.136 1.076 -6.536 1.00 86.50 83 ALA A O 1
ATOM 658 N N . LEU A 1 84 ? -7.424 -0.373 -6.749 1.00 84.12 84 LEU A N 1
ATOM 659 C CA . LEU A 1 84 ? -7.166 -0.527 -5.314 1.00 84.12 84 LEU A CA 1
ATOM 660 C C . LEU A 1 84 ? -6.701 0.789 -4.676 1.00 84.12 84 LEU A C 1
ATOM 662 O O . LEU A 1 84 ? -7.190 1.155 -3.610 1.00 84.12 84 LEU A O 1
ATOM 666 N N . ALA A 1 85 ? -5.834 1.550 -5.349 1.00 84.38 85 ALA A N 1
ATOM 667 C CA . ALA A 1 85 ? -5.376 2.852 -4.869 1.00 84.38 85 ALA A CA 1
ATOM 668 C C . ALA A 1 85 ? -6.531 3.852 -4.713 1.00 84.38 85 ALA A C 1
ATOM 670 O O . ALA A 1 85 ? -6.602 4.577 -3.720 1.00 84.38 85 ALA A O 1
ATOM 671 N N . LEU A 1 86 ? -7.452 3.884 -5.681 1.00 82.94 86 LEU A N 1
ATOM 672 C CA . LEU A 1 86 ? -8.646 4.728 -5.612 1.00 82.94 86 LEU A CA 1
ATOM 673 C C . LEU A 1 86 ? -9.614 4.266 -4.522 1.00 82.94 86 LEU A C 1
ATOM 675 O O . LEU A 1 86 ? -10.171 5.111 -3.823 1.00 82.94 86 LEU A O 1
ATOM 679 N N . PHE A 1 87 ? -9.798 2.951 -4.372 1.00 86.19 87 PHE A N 1
ATOM 680 C CA . PHE A 1 87 ? -10.608 2.374 -3.303 1.00 86.19 87 PHE A CA 1
ATOM 681 C C . PHE A 1 87 ? -10.074 2.787 -1.928 1.00 86.19 87 PHE A C 1
ATOM 683 O O . PHE A 1 87 ? -10.822 3.359 -1.145 1.00 86.19 87 PHE A O 1
ATOM 690 N N . PHE A 1 88 ? -8.777 2.613 -1.673 1.00 83.12 88 PHE A N 1
ATOM 691 C CA . PHE A 1 88 ? -8.160 3.008 -0.406 1.00 83.12 88 PHE A CA 1
ATOM 692 C C . PHE A 1 88 ? -8.205 4.513 -0.151 1.00 83.12 88 PHE A C 1
ATOM 694 O O . PHE A 1 88 ? -8.494 4.950 0.959 1.00 83.12 88 PHE A O 1
ATOM 701 N N . ALA A 1 89 ? -7.984 5.336 -1.178 1.00 80.19 89 ALA A N 1
ATOM 702 C CA . ALA A 1 89 ? -8.115 6.783 -1.036 1.00 80.19 89 ALA A CA 1
ATOM 703 C C . ALA A 1 89 ? -9.551 7.205 -0.677 1.00 80.19 89 ALA A C 1
ATOM 705 O O . ALA A 1 89 ? -9.741 8.111 0.138 1.00 80.19 89 ALA A O 1
ATOM 706 N N . TYR A 1 90 ? -10.550 6.561 -1.286 1.00 85.62 90 TYR A N 1
ATOM 707 C CA . TYR A 1 90 ? -11.957 6.783 -0.970 1.00 85.62 90 TYR A CA 1
ATOM 708 C C . TYR A 1 90 ? -12.284 6.326 0.458 1.00 85.62 90 TYR A C 1
ATOM 710 O O . TYR A 1 90 ? -12.842 7.110 1.224 1.00 85.62 90 TYR A O 1
ATOM 718 N N . ASP A 1 91 ? -11.873 5.114 0.827 1.00 81.75 91 ASP A N 1
ATOM 719 C CA . ASP A 1 91 ? -12.118 4.523 2.142 1.00 81.75 91 ASP A CA 1
ATOM 720 C C . ASP A 1 91 ? -11.498 5.361 3.270 1.00 81.75 91 ASP A C 1
ATOM 722 O O . ASP A 1 91 ? -12.192 5.810 4.182 1.00 81.75 91 ASP A O 1
ATOM 726 N N . ALA A 1 92 ? -10.220 5.733 3.147 1.00 81.06 92 ALA A N 1
ATOM 727 C CA . ALA A 1 92 ? -9.560 6.604 4.117 1.00 81.06 92 ALA A CA 1
ATOM 728 C C . ALA A 1 92 ? -10.262 7.967 4.261 1.00 81.06 92 ALA A C 1
ATOM 730 O O . ALA A 1 92 ? -10.319 8.536 5.356 1.00 81.06 92 ALA A O 1
ATOM 731 N N . PHE A 1 93 ? -10.811 8.510 3.170 1.00 80.56 93 PHE A N 1
ATOM 732 C CA . PHE A 1 93 ? -11.572 9.757 3.212 1.00 80.56 93 PHE A CA 1
ATOM 733 C C . PHE A 1 93 ? -12.922 9.582 3.919 1.00 80.56 93 PHE A C 1
ATOM 735 O O . PHE A 1 93 ? -13.293 10.420 4.748 1.00 80.56 93 PHE A O 1
ATOM 742 N N . GLU A 1 94 ? -13.636 8.495 3.633 1.00 83.12 94 GLU A N 1
ATOM 743 C CA . GLU A 1 94 ? -14.879 8.135 4.313 1.00 83.12 94 GLU A CA 1
ATOM 744 C C . GLU A 1 94 ? -14.650 7.926 5.816 1.00 83.12 94 GLU A C 1
ATOM 746 O O . GLU A 1 94 ? -15.372 8.506 6.631 1.00 83.12 94 GLU A O 1
ATOM 751 N N . LEU A 1 95 ? -13.582 7.223 6.197 1.00 78.62 95 LEU A N 1
ATOM 752 C CA . LEU A 1 95 ? -13.205 6.981 7.588 1.00 78.62 95 LEU A CA 1
ATOM 753 C C . LEU A 1 95 ? -12.984 8.293 8.359 1.00 78.62 95 LEU A C 1
ATOM 755 O O . LEU A 1 95 ? -13.510 8.486 9.459 1.00 78.62 95 LEU A O 1
ATOM 759 N N . VAL A 1 96 ? -12.262 9.247 7.759 1.00 77.19 96 VAL A N 1
ATOM 760 C CA . VAL A 1 96 ? -12.027 10.579 8.345 1.00 77.19 96 VAL A CA 1
ATOM 761 C C . VAL A 1 96 ? -13.334 11.365 8.492 1.00 77.19 96 VAL A C 1
ATOM 763 O O . VAL A 1 96 ? -13.544 12.038 9.509 1.00 77.19 96 VAL A O 1
ATOM 766 N N . LEU A 1 97 ? -14.234 11.290 7.507 1.00 80.69 97 LEU A N 1
ATOM 767 C CA . LEU A 1 97 ? -15.547 11.933 7.585 1.00 80.69 97 LEU A CA 1
ATOM 768 C C . LEU A 1 97 ? -16.437 11.298 8.660 1.00 80.69 97 LEU A C 1
ATOM 770 O O . LEU A 1 97 ? -17.086 12.023 9.420 1.00 80.69 97 LEU A O 1
ATOM 774 N N . ASN A 1 98 ? -16.450 9.971 8.760 1.00 79.69 98 ASN A N 1
ATOM 775 C CA . ASN A 1 98 ? -17.220 9.233 9.757 1.00 79.69 98 ASN A CA 1
ATOM 776 C C . ASN A 1 98 ? -16.698 9.499 11.171 1.00 79.69 98 ASN A C 1
ATOM 778 O O . ASN A 1 98 ? -17.500 9.737 12.078 1.00 79.69 98 ASN A O 1
ATOM 782 N N . TRP A 1 99 ? -15.376 9.592 11.350 1.00 75.44 99 TRP A N 1
ATOM 783 C CA . TRP A 1 99 ? -14.765 10.021 12.608 1.00 75.44 99 TRP A CA 1
ATOM 784 C C . TRP A 1 99 ? -15.192 11.433 13.004 1.00 75.44 99 TRP A C 1
ATOM 786 O O . TRP A 1 99 ? -15.678 11.651 14.116 1.00 75.44 99 TRP A O 1
ATOM 796 N N . LYS A 1 100 ? -15.082 12.390 12.073 1.00 78.25 100 LYS A N 1
ATOM 797 C CA . LYS A 1 100 ? -15.508 13.779 12.292 1.00 78.25 100 LYS A CA 1
ATOM 798 C C . LYS A 1 100 ? -16.980 13.867 12.708 1.00 78.25 100 LYS A C 1
ATOM 800 O O . LYS A 1 100 ? -17.339 14.729 13.508 1.00 78.25 100 LYS A O 1
ATOM 805 N N . ASN A 1 101 ? -17.818 12.979 12.179 1.00 83.69 101 ASN A N 1
ATOM 806 C CA . ASN A 1 101 ? -19.250 12.927 12.455 1.00 83.69 101 ASN A CA 1
ATOM 807 C C . ASN A 1 101 ? -19.630 11.994 13.625 1.00 83.69 101 ASN A C 1
ATOM 809 O O . ASN A 1 101 ? -20.820 11.858 13.896 1.00 83.69 101 ASN A O 1
ATOM 813 N N . GLN A 1 102 ? -18.656 11.383 14.317 1.00 74.06 102 GLN A N 1
ATOM 814 C CA . GLN A 1 102 ? -18.849 10.436 15.429 1.00 74.06 102 GLN A CA 1
ATOM 815 C C . GLN A 1 102 ? -19.714 9.207 15.078 1.00 74.06 102 GLN A C 1
ATOM 817 O O . GLN A 1 102 ? -20.499 8.744 15.902 1.00 74.06 102 GLN A O 1
ATOM 822 N N . LYS A 1 103 ? -19.590 8.685 13.851 1.00 70.06 103 LYS A N 1
ATOM 823 C CA . LYS A 1 103 ? -20.391 7.557 13.334 1.00 70.06 103 LYS A CA 1
ATOM 824 C C . LYS A 1 103 ? -19.595 6.272 13.083 1.00 70.06 103 LYS A C 1
ATOM 826 O O . LYS A 1 103 ? -20.073 5.418 12.351 1.00 70.06 103 LYS A O 1
ATOM 831 N N . LEU A 1 104 ? -18.382 6.150 13.618 1.00 65.31 104 LEU A N 1
ATOM 832 C CA . LEU A 1 104 ? -17.565 4.963 13.361 1.00 65.31 104 LEU A CA 1
ATOM 833 C C . LEU A 1 104 ? -18.060 3.770 14.176 1.00 65.31 104 LEU A C 1
ATOM 835 O O . LEU A 1 104 ? -18.087 3.837 15.407 1.00 65.31 104 LEU A O 1
ATOM 839 N N . ASP A 1 105 ? -18.428 2.711 13.461 1.00 65.88 105 ASP A N 1
ATOM 840 C CA . ASP A 1 105 ? -18.625 1.377 14.008 1.00 65.88 105 ASP A CA 1
ATOM 841 C C . ASP A 1 105 ? -17.328 0.571 13.846 1.00 65.88 105 ASP A C 1
ATOM 843 O O . ASP A 1 105 ? -16.611 0.717 12.855 1.00 65.88 105 ASP A O 1
ATOM 847 N N . LEU A 1 106 ? -16.989 -0.227 14.856 1.00 62.06 106 LEU A N 1
ATOM 848 C CA . LEU A 1 106 ? -15.744 -1.000 14.880 1.00 62.06 106 LEU A CA 1
ATOM 849 C C . LEU A 1 106 ? -15.866 -2.324 14.121 1.00 62.06 106 LEU A C 1
ATOM 851 O O . LEU A 1 106 ? -14.852 -2.837 13.664 1.00 62.06 106 LEU A O 1
ATOM 855 N N . ASP A 1 107 ? -17.077 -2.848 13.932 1.00 64.19 107 ASP A N 1
ATOM 856 C CA . ASP A 1 107 ? -17.275 -4.104 13.201 1.00 64.19 107 ASP A CA 1
ATOM 857 C C . ASP A 1 107 ? -16.844 -3.972 11.715 1.00 64.19 107 ASP A C 1
ATOM 859 O O . ASP A 1 107 ? -16.307 -4.915 11.136 1.00 64.19 107 ASP A O 1
ATOM 863 N N . ASP A 1 108 ? -16.957 -2.778 11.115 1.00 67.06 108 ASP A N 1
ATOM 864 C CA . ASP A 1 108 ? -16.464 -2.509 9.750 1.00 67.06 108 ASP A CA 1
ATOM 865 C C . ASP A 1 108 ? -14.916 -2.458 9.680 1.00 67.06 108 ASP A C 1
ATOM 867 O O . ASP A 1 108 ? -14.314 -2.734 8.643 1.00 67.06 108 ASP A O 1
ATOM 871 N N . THR A 1 109 ? -14.245 -2.212 10.813 1.00 69.50 109 THR A N 1
ATOM 872 C CA . THR A 1 109 ? -12.783 -2.004 10.905 1.00 69.50 109 THR A CA 1
ATOM 873 C C . THR A 1 109 ? -11.994 -3.299 10.661 1.00 69.50 109 THR A C 1
ATOM 875 O O . THR A 1 109 ? -10.871 -3.272 10.152 1.00 69.50 109 THR A O 1
ATOM 878 N N . GLU A 1 110 ? -12.562 -4.455 11.014 1.00 70.38 110 GLU A N 1
ATOM 879 C CA . GLU A 1 110 ? -11.911 -5.759 10.831 1.00 70.38 110 GLU A CA 1
ATOM 880 C C . GLU A 1 110 ? -11.767 -6.140 9.357 1.00 70.38 110 GLU A C 1
ATOM 882 O O . GLU A 1 110 ? -10.704 -6.604 8.928 1.00 70.38 110 GLU A O 1
ATOM 887 N N . MET A 1 111 ? -12.832 -5.934 8.576 1.00 77.38 111 MET A N 1
ATOM 888 C CA . MET A 1 111 ? -12.845 -6.253 7.150 1.00 77.38 111 MET A CA 1
ATOM 889 C C . MET A 1 111 ? -11.852 -5.373 6.392 1.00 77.38 111 MET A C 1
ATOM 891 O O . MET A 1 111 ? -11.070 -5.867 5.580 1.00 77.38 111 MET A O 1
ATOM 895 N N . ASP A 1 112 ? -11.821 -4.087 6.709 1.00 73.12 112 ASP A N 1
ATOM 896 C CA . ASP A 1 112 ? -10.891 -3.131 6.122 1.00 73.12 112 ASP A CA 1
ATOM 897 C C . ASP A 1 112 ? -9.427 -3.461 6.460 1.00 73.12 112 ASP A C 1
ATOM 899 O O . ASP A 1 112 ? -8.565 -3.472 5.575 1.00 73.12 112 ASP A O 1
ATOM 903 N N . ALA A 1 113 ? -9.128 -3.811 7.720 1.00 73.12 113 ALA A N 1
ATOM 904 C CA . ALA A 1 113 ? -7.790 -4.250 8.126 1.00 73.12 113 ALA A CA 1
ATOM 905 C C . ALA A 1 113 ? -7.346 -5.508 7.355 1.00 73.12 113 ALA A C 1
ATOM 907 O O . ALA A 1 113 ? -6.183 -5.624 6.947 1.00 73.12 113 ALA A O 1
ATOM 908 N N . LEU A 1 114 ? -8.277 -6.434 7.104 1.00 78.75 114 LEU A N 1
ATOM 909 C CA . LEU A 1 114 ? -8.038 -7.633 6.306 1.00 78.75 114 LEU A CA 1
ATOM 910 C C . LEU A 1 114 ? -7.764 -7.296 4.829 1.00 78.75 114 LEU A C 1
ATOM 912 O O . LEU A 1 114 ? -6.818 -7.834 4.243 1.00 78.75 114 LEU A O 1
ATOM 916 N N . ILE A 1 115 ? -8.541 -6.387 4.229 1.00 79.88 115 ILE A N 1
ATOM 917 C CA . ILE A 1 115 ? -8.327 -5.906 2.853 1.00 79.88 115 ILE A CA 1
ATOM 918 C C . ILE A 1 115 ? -6.951 -5.234 2.731 1.00 79.88 115 ILE A C 1
ATOM 920 O O . ILE A 1 115 ? -6.208 -5.514 1.781 1.00 79.88 115 ILE A O 1
ATOM 924 N N . GLY A 1 116 ? -6.575 -4.405 3.708 1.00 77.44 116 GLY A N 1
ATOM 925 C CA . GLY A 1 116 ? -5.256 -3.778 3.785 1.00 77.44 116 GLY A CA 1
ATOM 926 C C . GLY A 1 116 ? -4.128 -4.811 3.841 1.00 77.44 116 GLY A C 1
ATOM 927 O O . GLY A 1 116 ? -3.173 -4.739 3.063 1.00 77.44 116 GLY A O 1
ATOM 928 N N . LEU A 1 117 ? -4.254 -5.831 4.697 1.00 79.25 117 LEU A N 1
ATOM 929 C CA . LEU A 1 117 ? -3.277 -6.917 4.797 1.00 79.25 117 LEU A CA 1
ATOM 930 C C . LEU A 1 117 ? -3.080 -7.642 3.455 1.00 79.25 117 LEU A C 1
ATOM 932 O O . LEU A 1 117 ? -1.943 -7.781 2.998 1.00 79.25 117 LEU A O 1
ATOM 936 N N . PHE A 1 118 ? -4.162 -8.077 2.802 1.00 81.94 118 PHE A N 1
ATOM 937 C CA . PHE A 1 118 ? -4.065 -8.793 1.524 1.00 81.94 118 PHE A CA 1
ATOM 938 C C . PHE A 1 118 ? -3.486 -7.930 0.403 1.00 81.94 118 PHE A C 1
ATOM 940 O O . PHE A 1 118 ? -2.679 -8.419 -0.391 1.00 81.94 118 PHE A O 1
ATOM 947 N N . SER A 1 119 ? -3.838 -6.647 0.366 1.00 79.00 119 SER A N 1
ATOM 948 C CA . SER A 1 119 ? -3.345 -5.727 -0.660 1.00 79.00 119 SER A CA 1
ATOM 949 C C . SER A 1 119 ? -1.841 -5.491 -0.533 1.00 79.00 119 SER A C 1
ATOM 951 O O . SER A 1 119 ? -1.118 -5.553 -1.525 1.00 79.00 119 SER A O 1
ATOM 953 N N . TYR A 1 120 ? -1.323 -5.333 0.687 1.00 79.19 120 TYR A N 1
ATOM 954 C CA . TYR A 1 120 ? 0.120 -5.192 0.889 1.00 79.19 120 TYR A CA 1
ATOM 955 C C . TYR A 1 120 ? 0.900 -6.497 0.701 1.00 79.19 120 TYR A C 1
ATOM 957 O O . TYR A 1 120 ? 2.054 -6.460 0.266 1.00 79.19 120 TYR A O 1
ATOM 965 N N . ILE A 1 121 ? 0.292 -7.659 0.969 1.00 84.12 121 ILE A N 1
ATOM 966 C CA . ILE A 1 121 ? 0.883 -8.955 0.600 1.00 84.12 121 ILE A CA 1
ATOM 967 C C . ILE A 1 121 ? 1.047 -9.036 -0.922 1.00 84.12 121 ILE A C 1
ATOM 969 O O . ILE A 1 121 ? 2.123 -9.408 -1.397 1.00 84.12 121 ILE A O 1
ATOM 973 N N . PHE A 1 122 ? 0.012 -8.652 -1.676 1.00 84.62 122 PHE A N 1
ATOM 974 C CA . PHE A 1 122 ? 0.056 -8.600 -3.137 1.00 84.62 122 PHE A CA 1
ATOM 975 C C . PHE A 1 122 ? 1.157 -7.651 -3.639 1.00 84.62 122 PHE A C 1
ATOM 977 O O . PHE A 1 122 ? 2.029 -8.082 -4.394 1.00 84.62 122 PHE A O 1
ATOM 984 N N . MET A 1 123 ? 1.212 -6.415 -3.132 1.00 80.88 123 MET A N 1
ATOM 985 C CA . MET A 1 123 ? 2.248 -5.439 -3.507 1.00 80.88 123 MET A CA 1
ATOM 986 C C . MET A 1 123 ? 3.661 -5.915 -3.173 1.00 80.88 123 MET A C 1
ATOM 988 O O . MET A 1 123 ? 4.591 -5.753 -3.964 1.00 80.88 123 MET A O 1
ATOM 992 N N . THR A 1 124 ? 3.846 -6.541 -2.008 1.00 81.75 124 THR A N 1
ATOM 993 C CA . THR A 1 124 ? 5.142 -7.115 -1.619 1.00 81.75 124 THR A CA 1
ATOM 994 C C . THR A 1 124 ? 5.555 -8.219 -2.592 1.00 81.75 124 THR A C 1
ATOM 996 O O . THR A 1 124 ? 6.717 -8.291 -2.998 1.00 81.75 124 THR A O 1
ATOM 999 N N . TYR A 1 125 ? 4.612 -9.072 -2.996 1.00 86.19 125 TYR A N 1
ATOM 1000 C CA . TYR A 1 125 ? 4.859 -10.130 -3.970 1.00 86.19 125 TYR A CA 1
ATOM 1001 C C . TYR A 1 125 ? 5.259 -9.567 -5.342 1.00 86.19 125 TYR A C 1
ATOM 1003 O O . TYR A 1 125 ? 6.293 -9.980 -5.884 1.00 86.19 125 TYR A O 1
ATOM 1011 N N . GLU A 1 126 ? 4.509 -8.598 -5.873 1.00 82.69 126 GLU A N 1
ATOM 1012 C CA . GLU A 1 126 ? 4.823 -7.957 -7.156 1.00 82.69 126 GLU A CA 1
ATOM 1013 C C . GLU A 1 126 ? 6.147 -7.178 -7.092 1.00 82.69 126 GLU A C 1
ATOM 1015 O O . GLU A 1 126 ? 6.990 -7.326 -7.978 1.00 82.69 126 GLU A O 1
ATOM 1020 N N . SER A 1 127 ? 6.434 -6.485 -5.985 1.00 81.06 127 SER A N 1
ATOM 1021 C CA . SER A 1 127 ? 7.725 -5.817 -5.751 1.00 81.06 127 SER A CA 1
ATOM 1022 C C . SER A 1 127 ? 8.906 -6.794 -5.816 1.00 81.06 127 SER A C 1
ATOM 1024 O O . SER A 1 127 ? 9.910 -6.529 -6.483 1.00 81.06 127 SER A O 1
ATOM 1026 N N . ILE A 1 128 ? 8.792 -7.967 -5.176 1.00 84.44 128 ILE A N 1
ATOM 1027 C CA . ILE A 1 128 ? 9.829 -9.013 -5.208 1.00 84.44 128 ILE A CA 1
ATOM 1028 C C . ILE A 1 128 ? 9.993 -9.581 -6.622 1.00 84.44 128 ILE A C 1
ATOM 1030 O O . ILE A 1 128 ? 11.119 -9.813 -7.077 1.00 84.44 128 ILE A O 1
ATOM 1034 N N . LYS A 1 129 ? 8.885 -9.837 -7.321 1.00 84.00 129 LYS A N 1
ATOM 1035 C CA . LYS A 1 129 ? 8.877 -10.349 -8.698 1.00 84.00 129 LYS A CA 1
ATOM 1036 C C . LYS A 1 129 ? 9.548 -9.357 -9.651 1.00 84.00 129 LYS A C 1
ATOM 1038 O O . LYS A 1 129 ? 10.425 -9.759 -10.420 1.00 84.00 129 LYS A O 1
ATOM 1043 N N . SER A 1 130 ? 9.218 -8.074 -9.543 1.00 80.25 130 SER A N 1
ATOM 1044 C CA . SER A 1 130 ? 9.832 -6.981 -10.300 1.00 80.25 130 SER A CA 1
ATOM 1045 C C . SER A 1 130 ? 11.316 -6.817 -9.977 1.00 80.25 130 SER A C 1
ATOM 1047 O O . SER A 1 130 ? 12.137 -6.742 -10.894 1.00 80.25 130 SER A O 1
ATOM 1049 N N . TYR A 1 131 ? 11.705 -6.889 -8.700 1.00 81.00 131 TYR A N 1
ATOM 1050 C CA . TYR A 1 131 ? 13.113 -6.876 -8.298 1.00 81.00 131 TYR A CA 1
ATOM 1051 C C . TYR A 1 131 ? 13.907 -8.028 -8.932 1.00 81.00 131 TYR A C 1
ATOM 1053 O O . TYR A 1 131 ? 14.974 -7.803 -9.504 1.00 81.00 131 TYR A O 1
ATOM 1061 N N . LYS A 1 132 ? 13.381 -9.259 -8.890 1.00 83.94 132 LYS A N 1
ATOM 1062 C CA . LYS A 1 132 ? 14.037 -10.428 -9.503 1.00 83.94 132 LYS A CA 1
ATOM 1063 C C . LYS A 1 132 ? 14.235 -10.253 -11.009 1.00 83.94 132 LYS A C 1
ATOM 1065 O O . LYS A 1 132 ? 15.318 -10.549 -11.509 1.00 83.94 132 LYS A O 1
ATOM 1070 N N . LYS A 1 133 ? 13.222 -9.744 -11.722 1.00 83.12 133 LYS A N 1
ATOM 1071 C CA . LYS A 1 133 ? 13.331 -9.427 -13.156 1.00 83.12 133 LYS A CA 1
ATOM 1072 C C . LYS A 1 133 ? 14.418 -8.377 -13.417 1.00 83.12 133 LYS A C 1
ATOM 1074 O O . LYS A 1 133 ? 15.215 -8.548 -14.335 1.00 83.12 133 LYS A O 1
ATOM 1079 N N . ALA A 1 134 ? 14.480 -7.325 -12.598 1.00 77.94 134 ALA A N 1
ATOM 1080 C CA . ALA A 1 134 ? 15.466 -6.255 -12.743 1.00 77.94 134 ALA A CA 1
ATOM 1081 C C . ALA A 1 134 ? 16.908 -6.740 -12.517 1.00 77.94 134 ALA A C 1
ATOM 1083 O O . ALA A 1 134 ? 17.800 -6.379 -13.282 1.00 77.94 134 ALA A O 1
ATOM 1084 N N . VAL A 1 135 ? 17.139 -7.581 -11.503 1.00 81.06 135 VAL A N 1
ATOM 1085 C CA . VAL A 1 135 ? 18.460 -8.182 -11.246 1.00 81.06 135 VAL A CA 1
ATOM 1086 C C . VAL A 1 135 ? 18.892 -9.065 -12.414 1.00 81.06 135 VAL A C 1
ATOM 1088 O O . VAL A 1 135 ? 19.992 -8.885 -12.927 1.00 81.06 135 VAL A O 1
ATOM 1091 N N . ALA A 1 136 ? 18.012 -9.949 -12.892 1.00 82.75 136 ALA A N 1
ATOM 1092 C CA . ALA A 1 136 ? 18.321 -10.827 -14.020 1.00 82.75 136 ALA A CA 1
ATOM 1093 C C . ALA A 1 136 ? 18.663 -10.042 -15.299 1.00 82.75 136 ALA A C 1
ATOM 1095 O O . ALA A 1 136 ? 19.577 -10.415 -16.030 1.00 82.75 136 ALA A O 1
ATOM 1096 N N . ALA A 1 137 ? 17.963 -8.933 -15.561 1.00 79.44 137 ALA A N 1
ATOM 1097 C CA . ALA A 1 137 ? 18.260 -8.063 -16.697 1.00 79.44 137 ALA A CA 1
ATOM 1098 C C . ALA A 1 137 ? 19.626 -7.366 -16.566 1.00 79.44 137 ALA A C 1
ATOM 1100 O O . ALA A 1 137 ? 20.323 -7.217 -17.565 1.00 79.44 137 ALA A O 1
ATOM 1101 N N . TYR A 1 138 ? 20.015 -6.962 -15.352 1.00 76.19 138 TYR A N 1
ATOM 1102 C CA . TYR A 1 138 ? 21.319 -6.350 -15.089 1.00 76.19 138 TYR A CA 1
ATOM 1103 C C . TYR A 1 138 ? 22.468 -7.355 -15.260 1.00 76.19 138 TYR A C 1
ATOM 1105 O O . TYR A 1 138 ? 23.467 -7.043 -15.898 1.00 76.19 138 TYR A O 1
ATOM 1113 N N . GLU A 1 139 ? 22.307 -8.575 -14.742 1.00 79.75 139 GLU A N 1
ATOM 1114 C CA . GLU A 1 139 ? 23.302 -9.654 -14.855 1.00 79.75 139 GLU A CA 1
ATOM 1115 C C . GLU A 1 139 ? 23.470 -10.178 -16.292 1.00 79.75 139 GLU A C 1
ATOM 1117 O O . GLU A 1 139 ? 24.520 -10.715 -16.636 1.00 79.75 139 GLU A O 1
ATOM 1122 N N . ALA A 1 140 ? 22.456 -10.018 -17.146 1.00 76.38 140 ALA A N 1
ATOM 1123 C CA . ALA A 1 140 ? 22.498 -10.446 -18.543 1.00 76.38 140 ALA A CA 1
ATOM 1124 C C . ALA A 1 140 ? 23.277 -9.494 -19.472 1.00 76.38 140 ALA A C 1
ATOM 1126 O O . ALA A 1 140 ? 23.487 -9.840 -20.636 1.00 76.38 140 ALA A O 1
ATOM 1127 N N . VAL A 1 141 ? 23.694 -8.310 -19.002 1.00 71.00 141 VAL A N 1
ATOM 1128 C CA . VAL A 1 141 ? 24.517 -7.377 -19.787 1.00 71.00 141 VAL A CA 1
ATOM 1129 C C . VAL A 1 141 ? 25.971 -7.872 -19.769 1.00 71.00 141 VAL A C 1
ATOM 1131 O O . VAL A 1 141 ? 26.591 -7.862 -18.707 1.00 71.00 141 VAL A O 1
ATOM 1134 N N . PRO A 1 142 ? 26.545 -8.317 -20.905 1.00 61.94 142 PRO A N 1
ATOM 1135 C CA . PRO A 1 142 ? 27.925 -8.789 -20.940 1.00 61.94 142 PRO A CA 1
ATOM 1136 C C . PRO A 1 142 ? 28.898 -7.645 -20.636 1.00 61.94 142 PRO A C 1
ATOM 1138 O O . PRO A 1 142 ? 28.728 -6.542 -21.152 1.00 61.94 142 PRO A O 1
ATOM 1141 N N . ASP A 1 143 ? 29.971 -7.941 -19.899 1.00 60.22 143 ASP A N 1
ATOM 1142 C CA . ASP A 1 143 ? 31.064 -7.021 -19.519 1.00 60.22 143 ASP A CA 1
ATOM 1143 C C . ASP A 1 143 ? 31.850 -6.405 -20.703 1.00 60.22 143 ASP A C 1
ATOM 1145 O O . ASP A 1 143 ? 32.867 -5.737 -20.517 1.00 60.22 143 ASP A O 1
ATOM 1149 N N . SER A 1 144 ? 31.412 -6.597 -21.949 1.00 56.31 144 SER A N 1
ATOM 1150 C CA . SER A 1 144 ? 32.058 -6.036 -23.134 1.00 56.31 144 SER A CA 1
ATOM 1151 C C . SER A 1 144 ? 31.683 -4.564 -23.332 1.00 56.31 144 SER A C 1
ATOM 1153 O O . SER A 1 144 ? 31.054 -4.195 -24.326 1.00 56.31 144 SER A O 1
ATOM 1155 N N . ALA A 1 145 ? 32.086 -3.702 -22.399 1.00 54.62 145 ALA A N 1
ATOM 1156 C CA . ALA A 1 145 ? 32.354 -2.318 -22.756 1.00 54.62 145 ALA A CA 1
ATOM 1157 C C . ALA A 1 145 ? 33.540 -2.323 -23.741 1.00 54.62 145 ALA A C 1
ATOM 1159 O O . ALA A 1 145 ? 34.540 -2.992 -23.467 1.00 54.62 145 ALA A O 1
ATOM 1160 N N . PRO A 1 146 ? 33.465 -1.633 -24.893 1.00 53.25 146 PRO A N 1
ATOM 1161 C CA . PRO A 1 146 ? 34.623 -1.506 -25.763 1.00 53.25 146 PRO A CA 1
ATOM 1162 C C . PRO A 1 146 ? 35.733 -0.816 -24.969 1.00 53.25 146 PRO A C 1
ATOM 1164 O O . PRO A 1 146 ? 35.577 0.327 -24.534 1.00 53.25 146 PRO A O 1
ATOM 1167 N N .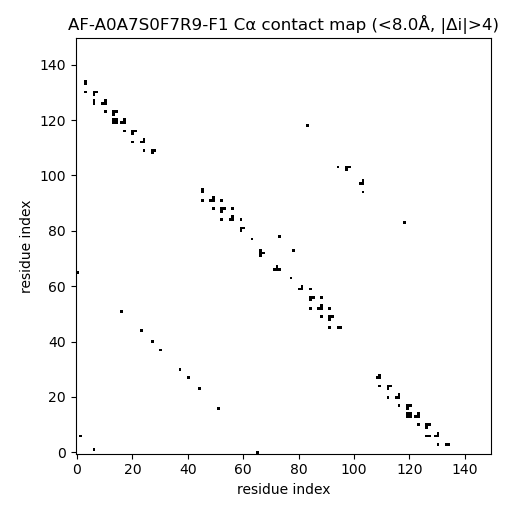 THR A 1 147 ? 36.848 -1.514 -24.764 1.00 51.94 147 THR A N 1
ATOM 1168 C CA . THR A 1 147 ? 38.105 -0.875 -24.394 1.00 51.94 147 THR A CA 1
ATOM 1169 C C . THR A 1 147 ? 38.423 0.106 -25.509 1.00 51.94 147 THR A C 1
ATOM 1171 O O . THR A 1 147 ? 38.735 -0.286 -26.632 1.00 51.94 147 THR A O 1
ATOM 1174 N N . VAL A 1 148 ? 38.247 1.394 -25.225 1.00 54.12 148 VAL A N 1
ATOM 1175 C CA . VAL A 1 148 ? 38.798 2.450 -26.063 1.00 54.12 148 VAL A CA 1
ATOM 1176 C C . VAL A 1 148 ? 40.307 2.324 -25.898 1.00 54.12 148 VAL A C 1
ATOM 1178 O O . VAL A 1 148 ? 40.843 2.719 -24.864 1.00 54.12 148 VAL A O 1
ATOM 1181 N N . ASP A 1 149 ? 40.961 1.687 -26.867 1.00 51.62 149 ASP A N 1
ATOM 1182 C CA . ASP A 1 149 ? 42.415 1.730 -26.983 1.00 51.62 149 ASP A CA 1
ATOM 1183 C C . ASP A 1 149 ? 42.807 3.206 -27.145 1.00 51.62 149 ASP A C 1
ATOM 1185 O O . ASP A 1 149 ? 42.401 3.863 -28.109 1.00 51.62 149 ASP A O 1
ATOM 1189 N N . VAL A 1 150 ? 43.507 3.736 -26.137 1.00 57.41 150 VAL A N 1
ATOM 1190 C CA . VAL A 1 150 ? 44.091 5.088 -26.120 1.00 57.41 150 VAL A CA 1
ATOM 1191 C C . VAL A 1 150 ? 45.424 5.076 -26.852 1.00 57.41 150 VAL A C 1
ATOM 1193 O O . VAL A 1 150 ? 46.239 4.173 -26.554 1.00 57.41 150 VAL A O 1
#

pLDDT: mean 77.27, std 9.58, range [51.62, 88.25]